Protein AF-A0A1W0WQZ7-F1 (afdb_monomer_lite)

Structure (mmCIF, N/CA/C/O backbone):
data_AF-A0A1W0WQZ7-F1
#
_entry.id   AF-A0A1W0WQZ7-F1
#
loop_
_atom_site.group_PDB
_atom_site.id
_atom_site.type_symbol
_atom_site.label_atom_id
_atom_site.label_alt_id
_atom_site.label_comp_id
_atom_site.label_asym_id
_atom_site.label_entity_id
_atom_site.label_seq_id
_atom_site.pdbx_PDB_ins_code
_atom_site.Cartn_x
_atom_site.Cartn_y
_atom_site.Cartn_z
_atom_site.occupancy
_atom_site.B_iso_or_equiv
_atom_site.auth_seq_id
_atom_site.auth_comp_id
_atom_site.auth_asym_id
_atom_site.auth_atom_id
_atom_site.pdbx_PDB_model_num
ATOM 1 N N . MET A 1 1 ? 2.143 -2.969 -23.865 1.00 61.56 1 MET A N 1
ATOM 2 C CA . MET A 1 1 ? 1.348 -1.749 -23.591 1.00 61.56 1 MET A CA 1
ATOM 3 C C . MET A 1 1 ? 0.736 -1.686 -22.182 1.00 61.56 1 MET A C 1
ATOM 5 O O . MET A 1 1 ? 0.300 -0.613 -21.810 1.00 61.56 1 MET A O 1
ATOM 9 N N . LEU A 1 2 ? 0.740 -2.755 -21.365 1.00 74.88 2 LEU A N 1
ATOM 10 C CA . LEU A 1 2 ? 0.080 -2.765 -20.039 1.00 74.88 2 LEU A CA 1
ATOM 11 C C . LEU A 1 2 ? 0.814 -1.970 -18.929 1.00 74.88 2 LEU A C 1
ATOM 13 O O . LEU A 1 2 ? 0.192 -1.466 -18.004 1.00 74.88 2 LEU A O 1
ATOM 17 N N . ARG A 1 3 ? 2.144 -1.854 -19.012 1.00 72.06 3 ARG A N 1
ATOM 18 C CA . ARG A 1 3 ? 3.016 -1.301 -17.956 1.00 72.06 3 ARG A CA 1
ATOM 19 C C . ARG A 1 3 ? 2.742 0.160 -17.551 1.00 72.06 3 ARG A C 1
ATOM 21 O O . ARG A 1 3 ? 2.656 0.397 -16.350 1.00 72.06 3 ARG A O 1
ATOM 28 N N . PRO A 1 4 ? 2.558 1.128 -18.473 1.00 79.38 4 PRO A N 1
ATOM 29 C CA . PRO A 1 4 ? 2.225 2.497 -18.074 1.00 79.38 4 PRO A CA 1
ATOM 30 C C . PRO A 1 4 ? 0.891 2.568 -17.319 1.00 79.38 4 PRO A C 1
ATOM 32 O O . PRO A 1 4 ? 0.780 3.326 -16.364 1.00 79.38 4 PRO A O 1
ATOM 35 N N . TRP A 1 5 ? -0.084 1.720 -17.665 1.00 83.56 5 TRP A N 1
ATOM 36 C CA . TRP A 1 5 ? -1.367 1.652 -16.960 1.00 83.56 5 TRP A CA 1
ATOM 37 C C . TRP A 1 5 ? -1.230 1.107 -15.535 1.00 83.56 5 TRP A C 1
ATOM 39 O O . TRP A 1 5 ? -1.883 1.621 -14.632 1.00 83.56 5 TRP A O 1
ATOM 49 N N . LEU A 1 6 ? -0.340 0.130 -15.309 1.00 82.44 6 LEU A N 1
ATOM 50 C CA . LEU A 1 6 ? -0.005 -0.338 -13.956 1.00 82.44 6 LEU A CA 1
ATOM 51 C C . LEU A 1 6 ? 0.662 0.768 -13.126 1.00 82.44 6 LEU A C 1
ATOM 53 O O . LEU A 1 6 ? 0.350 0.920 -11.948 1.00 82.44 6 LEU A O 1
ATOM 57 N N . GLY A 1 7 ? 1.541 1.562 -13.745 1.00 82.88 7 GLY A N 1
ATOM 58 C CA . GLY A 1 7 ? 2.180 2.703 -13.088 1.00 82.88 7 GLY A CA 1
ATOM 59 C C . GLY A 1 7 ? 1.180 3.797 -12.702 1.00 82.88 7 GLY A C 1
ATOM 60 O O . GLY A 1 7 ? 1.189 4.264 -11.567 1.00 82.88 7 GLY A O 1
ATOM 61 N N . VAL A 1 8 ? 0.260 4.148 -13.607 1.00 86.38 8 VAL A N 1
ATOM 62 C CA . VAL A 1 8 ? -0.817 5.116 -13.333 1.00 86.38 8 VAL A CA 1
ATOM 63 C C . VAL A 1 8 ? -1.744 4.609 -12.227 1.00 86.38 8 VAL A C 1
ATOM 65 O O . VAL A 1 8 ? -2.039 5.358 -11.298 1.00 86.38 8 VAL A O 1
ATOM 68 N N . ALA A 1 9 ? -2.155 3.338 -12.279 1.00 85.56 9 ALA A N 1
ATOM 69 C CA . ALA A 1 9 ? -2.968 2.731 -11.227 1.00 85.56 9 ALA A CA 1
ATOM 70 C C . ALA A 1 9 ? -2.259 2.799 -9.865 1.00 85.56 9 ALA A C 1
ATOM 72 O O . ALA A 1 9 ? -2.866 3.233 -8.888 1.00 85.56 9 ALA A O 1
ATOM 73 N N . SER A 1 10 ? -0.966 2.456 -9.814 1.00 86.50 10 SER A N 1
ATOM 74 C CA . SER A 1 10 ? -0.136 2.572 -8.607 1.00 86.50 10 SER A CA 1
ATOM 75 C C . SER A 1 10 ? -0.176 3.993 -8.037 1.00 86.50 10 SER A C 1
ATOM 77 O O . SER A 1 10 ? -0.495 4.162 -6.866 1.00 86.50 10 SER A O 1
ATOM 79 N N . CYS A 1 11 ? 0.053 5.024 -8.860 1.00 88.00 11 CYS A N 1
ATOM 80 C CA . CYS A 1 11 ? -0.008 6.419 -8.410 1.00 88.00 11 CYS A CA 1
ATOM 81 C C . CYS A 1 11 ? -1.376 6.792 -7.823 1.00 88.00 11 CYS A C 1
ATOM 83 O O . CYS A 1 11 ? -1.436 7.391 -6.752 1.00 88.00 11 CYS A O 1
ATOM 85 N N . VAL A 1 12 ? -2.468 6.430 -8.503 1.00 89.81 12 VAL A N 1
ATOM 86 C CA . VAL A 1 12 ? -3.832 6.765 -8.064 1.00 89.81 12 VAL A CA 1
ATOM 87 C C . VAL A 1 12 ? -4.140 6.121 -6.713 1.00 89.81 12 VAL A C 1
ATOM 89 O O . VAL A 1 12 ? -4.547 6.813 -5.781 1.00 89.81 12 VAL A O 1
ATOM 92 N N . PHE A 1 13 ? -3.894 4.818 -6.568 1.00 87.56 13 PHE A N 1
ATOM 93 C CA . PHE A 1 13 ? -4.146 4.111 -5.310 1.00 87.56 13 PHE A CA 1
ATOM 94 C C . PHE A 1 13 ? -3.215 4.565 -4.177 1.00 87.56 13 PHE A C 1
ATOM 96 O O . PHE A 1 13 ? -3.649 4.615 -3.029 1.00 87.56 13 PHE A O 1
ATOM 103 N N . CYS A 1 14 ? -1.975 4.966 -4.474 1.00 88.38 14 CYS A N 1
ATOM 104 C CA . CYS A 1 14 ? -1.080 5.546 -3.472 1.00 88.38 14 CYS A CA 1
ATOM 105 C C . CYS A 1 14 ? -1.545 6.925 -2.988 1.00 88.38 14 CYS A C 1
ATOM 107 O O . CYS A 1 14 ? -1.425 7.207 -1.802 1.00 88.38 14 CYS A O 1
ATOM 109 N N . ILE A 1 15 ? -2.120 7.766 -3.855 1.00 89.75 15 ILE A N 1
ATOM 110 C CA . ILE A 1 15 ? -2.715 9.046 -3.430 1.00 89.75 15 ILE A CA 1
ATOM 111 C C . ILE A 1 15 ? -3.891 8.795 -2.483 1.00 89.75 15 ILE A C 1
ATOM 113 O O . ILE A 1 15 ? -3.979 9.435 -1.436 1.00 89.75 15 ILE A O 1
ATOM 117 N N . PHE A 1 16 ? -4.758 7.830 -2.807 1.00 86.62 16 PHE A N 1
ATOM 118 C CA . PHE A 1 16 ? -5.830 7.423 -1.899 1.00 86.62 16 PHE A CA 1
ATOM 119 C C . PHE A 1 16 ? -5.281 6.916 -0.563 1.00 86.62 16 PHE A C 1
ATOM 121 O O . PHE A 1 16 ? -5.781 7.337 0.476 1.00 86.62 16 PHE A O 1
ATOM 128 N N . ALA A 1 17 ? -4.234 6.086 -0.576 1.00 85.50 17 ALA A N 1
ATOM 129 C CA . ALA A 1 17 ? -3.579 5.617 0.643 1.00 85.50 17 ALA A CA 1
ATOM 130 C C . ALA A 1 17 ? -3.025 6.779 1.488 1.00 85.50 17 ALA A C 1
ATOM 132 O O . ALA A 1 17 ? -3.243 6.799 2.691 1.00 85.50 17 ALA A O 1
ATOM 133 N N . ILE A 1 18 ? -2.394 7.793 0.881 1.00 88.00 18 ILE A N 1
ATOM 134 C CA . ILE A 1 18 ? -1.886 8.974 1.606 1.00 88.00 18 ILE A CA 1
ATOM 135 C C . ILE A 1 18 ? -3.021 9.743 2.275 1.00 88.00 18 ILE A C 1
ATOM 137 O O . ILE A 1 18 ? -2.941 10.030 3.465 1.00 88.00 18 ILE A O 1
ATOM 141 N N . ILE A 1 19 ? -4.073 10.080 1.521 1.00 85.94 19 ILE A N 1
ATOM 142 C CA . ILE A 1 19 ? -5.228 10.808 2.068 1.00 85.94 19 ILE A CA 1
ATOM 143 C C . ILE A 1 19 ? -5.808 10.026 3.245 1.00 85.94 19 ILE A C 1
ATOM 145 O O . ILE A 1 19 ? -6.142 10.598 4.278 1.00 85.94 19 ILE A O 1
ATOM 149 N N . PHE A 1 20 ? -5.885 8.709 3.094 1.00 81.44 20 PHE A N 1
ATOM 150 C CA . PHE A 1 20 ? -6.435 7.820 4.091 1.00 81.44 20 PHE A CA 1
ATOM 151 C C . PHE A 1 20 ? -5.609 7.755 5.381 1.00 81.44 20 PHE A C 1
ATOM 153 O O . PHE A 1 20 ? -6.155 8.009 6.451 1.00 81.44 20 PHE A O 1
ATOM 160 N N . GLU A 1 21 ? -4.310 7.463 5.290 1.00 79.50 21 GLU A N 1
ATOM 161 C CA . GLU A 1 21 ? -3.409 7.414 6.454 1.00 79.50 21 GLU A CA 1
ATOM 162 C C . GLU A 1 21 ? -3.330 8.794 7.134 1.00 79.50 21 GLU A C 1
ATOM 164 O O . GLU A 1 21 ? -3.328 8.896 8.352 1.00 79.50 21 GLU A O 1
ATOM 169 N N . VAL A 1 22 ? -3.374 9.901 6.382 1.00 82.81 22 VAL A N 1
ATOM 170 C CA . VAL A 1 22 ? -3.427 11.245 6.990 1.00 82.81 22 VAL A CA 1
ATOM 171 C C . VAL A 1 22 ? -4.729 11.463 7.766 1.00 82.81 22 VAL A C 1
ATOM 173 O O . VAL A 1 22 ? -4.694 11.995 8.875 1.00 82.81 22 VAL A O 1
ATOM 176 N N . LEU A 1 23 ? -5.880 11.055 7.223 1.00 80.19 23 LEU A N 1
ATOM 177 C CA . LEU A 1 23 ? -7.157 11.157 7.935 1.00 80.19 23 LEU A CA 1
ATOM 178 C C . LEU A 1 23 ? -7.147 10.304 9.210 1.00 80.19 23 LEU A C 1
ATOM 180 O O . LEU A 1 23 ? -7.545 10.784 10.271 1.00 80.19 23 LEU A O 1
ATOM 184 N N . VAL A 1 24 ? -6.678 9.058 9.133 1.00 76.06 24 VAL A N 1
ATOM 185 C CA . VAL A 1 24 ? -6.646 8.172 10.301 1.00 76.06 24 VAL A CA 1
ATOM 186 C 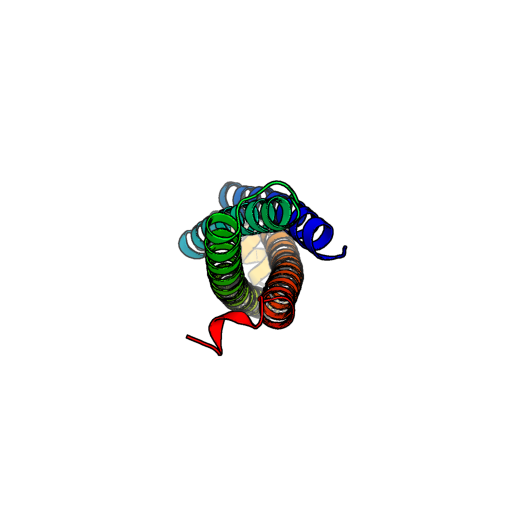C . VAL A 1 24 ? -5.691 8.716 11.372 1.00 76.06 24 VAL A C 1
ATOM 188 O O . VAL A 1 24 ? -6.076 8.796 12.542 1.00 76.06 24 VAL A O 1
ATOM 191 N N . PHE A 1 25 ? -4.519 9.211 10.971 1.00 75.25 25 PHE A N 1
ATOM 192 C CA . PHE A 1 25 ? -3.568 9.881 11.853 1.00 75.25 25 PHE A CA 1
ATOM 193 C C . PHE A 1 25 ? -4.170 11.094 12.579 1.00 75.25 25 PHE A C 1
ATOM 195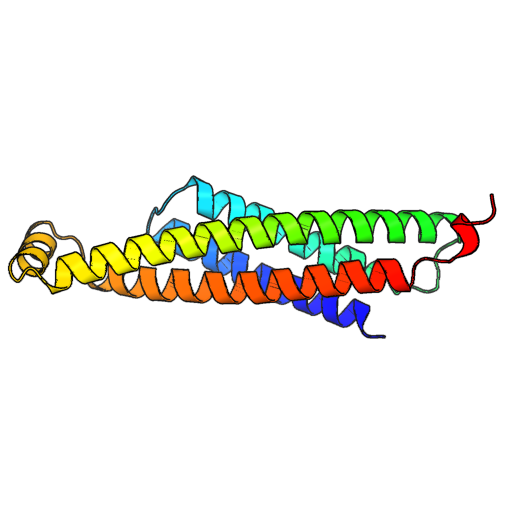 O O . PHE A 1 25 ? -4.068 11.191 13.802 1.00 75.25 25 PHE A O 1
ATOM 202 N N . VAL A 1 26 ? -4.821 12.005 11.845 1.00 73.31 26 VAL A N 1
ATOM 203 C CA . VAL A 1 26 ? -5.364 13.264 12.391 1.00 73.31 26 VAL A CA 1
ATOM 204 C C . VAL A 1 26 ? -6.537 13.024 13.341 1.00 73.31 26 VAL A C 1
ATOM 206 O O . VAL A 1 26 ? -6.639 13.696 14.366 1.00 73.31 26 VAL A O 1
ATOM 209 N N . PHE A 1 27 ? -7.436 12.094 13.008 1.00 69.62 27 PHE A N 1
ATOM 210 C CA . PHE A 1 27 ? -8.687 11.926 13.751 1.00 69.62 27 PHE A CA 1
ATOM 211 C C . PHE A 1 27 ? -8.605 10.922 14.896 1.00 69.62 27 PHE A C 1
ATOM 213 O O . PHE A 1 27 ? -9.347 11.065 15.866 1.00 69.62 27 PHE A O 1
ATOM 220 N N . TYR A 1 28 ? -7.736 9.914 14.803 1.00 66.12 28 TYR A N 1
ATOM 221 C CA . TYR A 1 28 ? -7.774 8.791 15.738 1.00 66.12 28 TYR A CA 1
ATOM 222 C C . TYR A 1 28 ? -6.493 8.597 16.540 1.00 66.12 28 TYR A C 1
ATOM 224 O O . TYR A 1 28 ? -6.514 7.794 17.473 1.00 66.12 28 TYR A O 1
ATOM 232 N N . PHE A 1 29 ? -5.403 9.314 16.217 1.00 62.03 29 PHE A N 1
ATOM 233 C CA . PHE A 1 29 ? -4.104 9.195 16.899 1.00 62.03 29 PHE A CA 1
ATOM 234 C C . PHE A 1 29 ? -3.700 7.724 17.152 1.00 62.03 29 PHE A C 1
ATOM 236 O O . PHE A 1 29 ? -3.087 7.380 18.165 1.00 62.03 29 PHE A O 1
ATOM 243 N N . THR A 1 30 ? -4.086 6.821 16.246 1.00 58.00 30 THR A N 1
ATOM 244 C CA . THR A 1 30 ? -3.814 5.384 16.342 1.00 58.00 30 THR A CA 1
ATOM 245 C C . THR A 1 30 ? -2.348 5.108 16.055 1.00 58.00 30 THR A C 1
ATOM 247 O O . THR A 1 30 ? -1.734 5.879 15.329 1.00 58.00 30 THR A O 1
ATOM 250 N N . PHE A 1 31 ? -1.802 4.018 16.625 1.00 59.03 31 PHE A N 1
ATOM 251 C CA . PHE A 1 31 ? -0.450 3.467 16.399 1.00 59.03 31 PHE A CA 1
ATOM 252 C C . PHE A 1 31 ? 0.429 4.321 15.476 1.00 59.03 31 PHE A C 1
ATOM 254 O O . PHE A 1 31 ? 0.600 3.981 14.305 1.00 59.03 31 PHE A O 1
ATOM 261 N N . LEU A 1 32 ? 0.981 5.416 16.022 1.00 60.06 32 LEU A N 1
ATOM 262 C CA . LEU A 1 32 ? 1.705 6.439 15.257 1.00 60.06 32 LEU A CA 1
ATOM 263 C C . LEU A 1 32 ? 2.691 5.805 14.262 1.00 60.06 32 LEU A C 1
ATOM 265 O O . LEU A 1 32 ? 2.750 6.197 13.105 1.00 60.06 32 LEU A O 1
ATOM 269 N N . GLY A 1 33 ? 3.402 4.756 14.683 1.00 63.50 33 GLY A N 1
ATOM 270 C CA . GLY A 1 33 ? 4.354 4.046 13.832 1.00 63.50 33 GLY A CA 1
ATOM 271 C C . GLY A 1 33 ? 3.758 3.469 12.542 1.00 63.50 33 GLY A C 1
ATOM 272 O O . GLY A 1 33 ? 4.354 3.645 11.485 1.00 63.50 33 GLY A O 1
ATOM 273 N N . LEU A 1 34 ? 2.596 2.805 12.593 1.00 72.31 34 LEU A N 1
ATOM 274 C CA . LEU A 1 34 ? 2.034 2.102 11.432 1.00 72.31 34 LEU A CA 1
ATO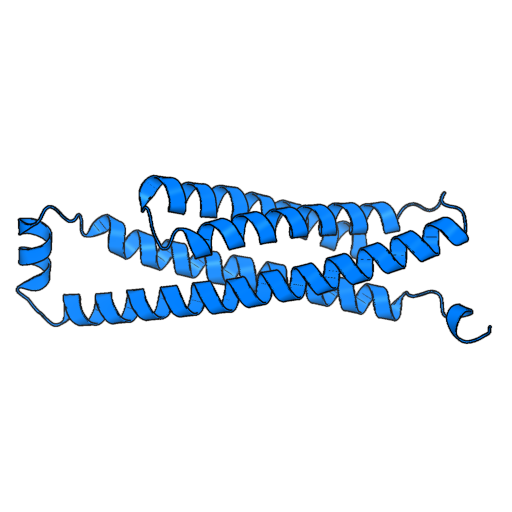M 275 C C . LEU A 1 34 ? 1.606 3.084 10.330 1.00 72.31 34 LEU A C 1
ATOM 277 O O . LEU A 1 34 ? 1.929 2.876 9.166 1.00 72.31 34 LEU A O 1
ATOM 281 N N . GLU A 1 35 ? 0.944 4.175 10.716 1.00 73.25 35 GLU A N 1
ATOM 282 C CA . GLU A 1 35 ? 0.483 5.236 9.805 1.00 73.25 35 GLU A CA 1
ATOM 283 C C . GLU A 1 35 ? 1.670 5.892 9.076 1.00 73.25 35 GLU A C 1
ATOM 285 O O . GLU A 1 35 ? 1.653 6.095 7.860 1.00 73.25 35 GLU A O 1
ATOM 290 N N . PHE A 1 36 ? 2.758 6.161 9.813 1.00 78.00 36 PHE A N 1
ATOM 291 C CA . PHE A 1 36 ? 3.990 6.716 9.250 1.00 78.00 36 PHE A CA 1
ATOM 292 C C . PHE A 1 36 ? 4.649 5.762 8.245 1.00 78.00 36 PHE A C 1
ATOM 294 O O . PHE A 1 36 ? 5.095 6.203 7.182 1.00 78.00 36 PHE A O 1
ATOM 301 N N . PHE A 1 37 ? 4.682 4.455 8.529 1.00 81.25 37 PHE A N 1
ATOM 302 C CA . PHE A 1 37 ? 5.164 3.465 7.561 1.00 81.25 37 PHE A CA 1
ATOM 303 C C . PHE A 1 37 ? 4.260 3.373 6.322 1.00 81.25 37 PHE A C 1
ATOM 305 O O . PHE A 1 37 ? 4.779 3.196 5.218 1.00 81.25 37 PHE A O 1
ATOM 312 N N . GLY A 1 38 ? 2.946 3.568 6.473 1.00 81.56 38 GLY A N 1
ATOM 313 C CA . GLY A 1 38 ? 1.992 3.630 5.360 1.00 81.56 38 GLY A CA 1
ATOM 314 C C . GLY A 1 38 ? 2.253 4.807 4.424 1.00 81.56 38 GLY A C 1
ATOM 315 O O . GLY A 1 38 ? 2.332 4.635 3.206 1.00 81.56 38 GLY A O 1
ATOM 316 N N . LEU A 1 39 ? 2.511 5.986 4.992 1.00 84.75 39 LEU A N 1
ATOM 317 C CA . LEU A 1 39 ? 2.935 7.178 4.253 1.00 84.75 39 LEU A CA 1
ATOM 318 C C . LEU A 1 39 ? 4.227 6.939 3.460 1.00 84.75 39 LEU A C 1
ATOM 320 O O . LEU A 1 39 ? 4.293 7.259 2.271 1.00 84.75 39 LEU A O 1
ATOM 324 N N . ILE A 1 40 ? 5.237 6.327 4.087 1.00 85.50 40 ILE A N 1
ATOM 325 C CA . ILE A 1 40 ? 6.497 5.978 3.415 1.00 85.50 40 ILE A CA 1
ATOM 326 C C . ILE A 1 40 ? 6.233 5.002 2.261 1.00 85.50 40 ILE A C 1
ATOM 328 O O . ILE A 1 40 ? 6.696 5.233 1.142 1.00 85.50 40 ILE A O 1
ATOM 332 N N . ALA A 1 41 ? 5.452 3.944 2.497 1.00 84.12 41 ALA A N 1
ATOM 333 C CA . ALA A 1 41 ? 5.106 2.961 1.473 1.00 84.12 41 ALA A CA 1
ATOM 334 C C . ALA A 1 41 ? 4.392 3.608 0.274 1.00 84.12 41 ALA A C 1
ATOM 336 O O . ALA A 1 41 ? 4.698 3.288 -0.877 1.00 84.12 41 ALA A O 1
ATOM 337 N N . ALA A 1 42 ? 3.491 4.561 0.521 1.00 84.94 42 ALA A N 1
ATOM 338 C CA . ALA A 1 42 ? 2.782 5.270 -0.536 1.00 84.94 42 ALA A CA 1
ATOM 339 C C . ALA A 1 42 ? 3.702 6.180 -1.370 1.00 84.94 42 ALA A C 1
ATOM 341 O O . ALA A 1 42 ? 3.558 6.228 -2.593 1.00 84.94 42 ALA A O 1
ATOM 342 N N . ILE A 1 43 ? 4.694 6.837 -0.756 1.00 86.50 43 ILE A N 1
ATOM 343 C CA . ILE A 1 43 ? 5.714 7.614 -1.485 1.00 86.50 43 ILE A CA 1
ATOM 344 C C . ILE A 1 43 ? 6.511 6.701 -2.426 1.00 86.50 43 ILE A C 1
ATOM 346 O O . ILE A 1 43 ? 6.674 7.016 -3.608 1.00 86.50 43 ILE A O 1
ATOM 350 N N . PHE A 1 44 ? 6.951 5.536 -1.943 1.00 84.50 44 PHE A N 1
ATOM 351 C CA . PHE A 1 44 ? 7.632 4.549 -2.786 1.00 84.50 44 PHE A CA 1
ATOM 352 C C . PHE A 1 44 ? 6.736 4.015 -3.912 1.00 84.50 44 PHE A C 1
ATOM 354 O O . PHE A 1 44 ? 7.219 3.776 -5.018 1.00 84.50 44 PHE A O 1
ATOM 361 N N . GLY A 1 45 ? 5.430 3.890 -3.677 1.00 83.44 45 GLY A N 1
ATOM 362 C CA . GLY A 1 45 ? 4.465 3.505 -4.707 1.00 83.44 45 GLY A CA 1
ATOM 363 C C . GLY A 1 45 ? 4.231 4.569 -5.785 1.00 83.44 45 GLY A C 1
ATOM 364 O O . GLY A 1 45 ? 4.016 4.231 -6.953 1.00 83.44 45 GLY A O 1
ATOM 365 N N . ILE A 1 46 ? 4.352 5.854 -5.440 1.00 86.88 46 ILE A N 1
ATOM 366 C CA . ILE A 1 46 ? 4.371 6.953 -6.418 1.00 86.88 46 ILE A CA 1
ATOM 367 C C . ILE A 1 46 ? 5.659 6.897 -7.249 1.00 86.88 46 ILE A C 1
ATOM 369 O O . ILE A 1 46 ? 5.604 6.987 -8.477 1.00 86.88 46 ILE A O 1
ATOM 373 N N . MET A 1 47 ? 6.816 6.684 -6.610 1.00 85.69 47 MET A N 1
ATOM 374 C CA . MET A 1 47 ? 8.088 6.496 -7.322 1.00 85.69 47 MET A CA 1
ATOM 375 C C . MET A 1 47 ? 8.022 5.307 -8.290 1.00 85.69 47 MET A C 1
ATOM 377 O O . MET A 1 47 ? 8.431 5.437 -9.443 1.00 85.69 47 MET A O 1
ATOM 381 N N . HIS A 1 48 ? 7.442 4.185 -7.853 1.00 85.75 48 HIS A N 1
ATOM 382 C CA . HIS A 1 48 ? 7.163 3.018 -8.692 1.00 85.75 48 HIS A CA 1
ATOM 383 C C . HIS A 1 48 ? 6.327 3.389 -9.925 1.00 85.75 48 HIS A C 1
ATOM 385 O O . HIS A 1 48 ? 6.683 3.035 -11.049 1.00 85.75 48 HIS A O 1
ATOM 391 N N . GLY A 1 49 ? 5.256 4.167 -9.743 1.00 83.69 49 GLY A N 1
ATOM 392 C CA . GLY A 1 49 ? 4.426 4.618 -10.855 1.00 83.69 49 GLY A CA 1
ATOM 393 C C . GLY A 1 49 ? 5.181 5.488 -11.865 1.00 83.69 49 GLY A C 1
ATOM 394 O O . GLY A 1 49 ? 5.091 5.249 -13.073 1.00 83.69 49 GLY A O 1
ATOM 395 N N . PHE A 1 50 ? 5.997 6.437 -11.394 1.00 85.12 50 PHE A N 1
ATOM 396 C CA . PHE A 1 50 ? 6.832 7.269 -12.266 1.00 85.12 50 PHE A CA 1
ATOM 397 C C . PHE A 1 50 ? 7.882 6.457 -13.035 1.00 85.12 50 PHE A C 1
ATOM 399 O O . PHE A 1 50 ? 8.029 6.645 -14.247 1.00 85.12 50 PHE A O 1
ATOM 406 N N . CYS A 1 51 ? 8.577 5.527 -12.373 1.00 82.12 51 CYS A N 1
ATOM 407 C CA . CYS A 1 51 ? 9.527 4.623 -13.026 1.00 82.12 51 CYS A CA 1
ATOM 408 C C . CYS A 1 51 ? 8.844 3.783 -14.120 1.00 82.12 51 CYS A C 1
ATOM 410 O O . CYS A 1 51 ? 9.337 3.728 -15.254 1.00 82.12 51 CYS A O 1
ATOM 412 N N . GLY A 1 52 ? 7.653 3.249 -13.837 1.00 75.50 52 GLY A N 1
ATOM 413 C CA . GLY A 1 52 ? 6.848 2.495 -14.795 1.00 75.50 52 GLY A CA 1
ATOM 414 C C . GLY A 1 52 ? 6.477 3.301 -16.045 1.00 75.50 52 GLY A C 1
ATOM 415 O O . GLY A 1 52 ? 6.566 2.782 -17.159 1.00 75.50 52 GLY A O 1
ATOM 416 N N . MET A 1 53 ? 6.141 4.588 -15.905 1.00 78.62 53 MET A N 1
ATOM 417 C CA . MET A 1 53 ? 5.866 5.459 -17.057 1.00 78.62 53 MET A CA 1
ATOM 418 C C . MET A 1 53 ? 7.127 5.763 -17.877 1.00 78.62 53 MET A C 1
ATOM 420 O O . MET A 1 53 ? 7.084 5.738 -19.110 1.00 78.62 53 MET A O 1
ATOM 424 N N . MET A 1 54 ? 8.263 6.013 -17.216 1.00 75.12 54 MET A N 1
ATOM 425 C CA . MET A 1 54 ? 9.529 6.333 -17.887 1.00 75.12 54 MET A CA 1
ATOM 426 C C . MET A 1 54 ? 10.074 5.163 -18.713 1.00 75.12 54 MET A C 1
ATOM 428 O O . MET A 1 54 ? 10.609 5.386 -19.796 1.00 75.12 54 MET A O 1
ATOM 432 N N . THR A 1 55 ? 9.868 3.918 -18.268 1.00 69.50 55 THR A N 1
ATOM 433 C CA . THR A 1 55 ? 10.284 2.715 -19.019 1.00 69.50 55 THR A CA 1
ATOM 434 C C . THR A 1 55 ? 9.574 2.538 -20.368 1.00 69.50 55 THR A C 1
ATOM 436 O O . THR A 1 55 ? 10.002 1.711 -21.173 1.00 69.50 55 THR A O 1
ATOM 439 N N . SER A 1 56 ? 8.499 3.291 -20.634 1.00 65.50 56 SER A N 1
ATOM 440 C CA . SER A 1 56 ? 7.743 3.223 -21.892 1.00 65.50 56 SER A CA 1
ATOM 441 C C . SER A 1 56 ? 8.245 4.173 -22.988 1.00 65.50 56 SER A C 1
ATOM 443 O O . SER A 1 56 ? 7.800 4.056 -24.130 1.00 65.50 56 SER A O 1
ATOM 445 N N . LYS A 1 57 ? 9.171 5.095 -22.678 1.00 62.88 57 LYS A N 1
ATOM 446 C CA . LYS A 1 57 ? 9.684 6.063 -23.659 1.00 62.88 57 LYS A CA 1
ATOM 447 C C . LYS A 1 57 ? 10.689 5.404 -24.610 1.00 62.88 57 LYS A C 1
ATOM 449 O O . LYS A 1 57 ? 11.690 4.830 -24.184 1.00 62.88 57 LYS A O 1
ATOM 454 N N . ALA A 1 58 ? 10.422 5.508 -25.910 1.00 58.66 58 ALA A N 1
ATOM 455 C CA . ALA A 1 58 ? 11.219 4.886 -26.967 1.00 58.66 58 ALA A CA 1
ATOM 456 C C . ALA A 1 58 ? 12.535 5.632 -27.282 1.00 58.66 58 ALA A C 1
ATOM 458 O O . ALA A 1 58 ? 13.379 5.089 -27.987 1.00 58.66 58 ALA A O 1
ATOM 459 N N . ASP A 1 59 ? 12.777 6.811 -26.711 1.00 63.03 59 ASP A N 1
ATOM 460 C CA . ASP A 1 59 ? 13.865 7.693 -27.172 1.00 63.03 59 ASP A CA 1
ATOM 461 C C . ASP A 1 59 ? 15.177 7.574 -26.370 1.00 63.03 59 ASP A C 1
ATOM 463 O O . ASP A 1 59 ? 16.124 8.325 -26.586 1.00 63.03 59 ASP A O 1
ATOM 467 N N . CYS A 1 60 ? 15.269 6.639 -25.418 1.00 63.91 60 CYS A N 1
ATOM 468 C CA . CYS A 1 60 ? 16.452 6.501 -24.560 1.00 63.91 60 CYS A CA 1
ATOM 469 C C . CYS A 1 60 ? 17.546 5.616 -25.187 1.00 63.91 60 CYS A C 1
ATOM 471 O O . CYS A 1 60 ? 17.238 4.568 -25.765 1.00 63.91 60 CYS A O 1
ATOM 473 N N . SER A 1 61 ? 18.820 5.985 -24.980 1.00 74.25 61 SER A N 1
ATOM 474 C CA . SER A 1 61 ? 19.992 5.181 -25.367 1.00 74.25 61 SER A CA 1
ATOM 475 C C . SER A 1 61 ? 20.006 3.807 -24.671 1.00 74.25 61 SER A C 1
ATOM 477 O O . SER A 1 61 ? 19.400 3.619 -23.612 1.00 74.25 61 SER A O 1
ATOM 479 N N . PHE A 1 62 ? 20.700 2.822 -25.254 1.00 69.25 62 PHE A N 1
ATOM 480 C CA . PHE A 1 62 ? 20.708 1.433 -24.767 1.00 69.25 62 PHE A CA 1
ATOM 481 C C . PHE A 1 62 ? 21.159 1.302 -23.301 1.00 69.25 62 PHE A C 1
ATOM 483 O O . PHE A 1 62 ? 20.507 0.621 -22.508 1.00 69.25 62 PHE A O 1
ATOM 490 N N . GLN A 1 63 ? 22.231 2.004 -22.926 1.00 74.31 63 GLN A N 1
ATOM 491 C CA . GLN A 1 63 ? 22.779 1.985 -21.568 1.00 74.31 63 GLN A CA 1
ATOM 492 C C . GLN A 1 63 ? 21.816 2.639 -20.564 1.00 74.31 63 GLN A C 1
ATOM 494 O O . GLN A 1 63 ? 21.559 2.089 -19.495 1.00 74.31 63 GLN A O 1
ATOM 499 N N . THR A 1 64 ? 21.181 3.754 -20.944 1.00 75.50 64 THR A N 1
ATOM 500 C CA . THR A 1 64 ? 20.155 4.414 -20.125 1.00 75.50 64 THR A CA 1
ATOM 501 C C . THR A 1 64 ? 18.930 3.518 -19.926 1.00 75.50 64 THR A C 1
ATOM 503 O O . THR A 1 64 ? 18.399 3.452 -18.819 1.00 75.50 64 THR A O 1
ATOM 506 N N . ARG A 1 65 ? 18.511 2.754 -20.946 1.00 71.25 65 ARG A N 1
ATOM 507 C CA . ARG A 1 65 ? 17.411 1.786 -20.806 1.00 71.25 65 ARG A CA 1
ATOM 508 C C . ARG A 1 65 ? 17.734 0.705 -19.774 1.00 71.25 65 ARG A C 1
ATOM 510 O O . ARG A 1 65 ? 16.900 0.454 -18.913 1.00 71.25 65 ARG A O 1
ATOM 517 N N . GLN A 1 66 ? 18.921 0.095 -19.805 1.00 73.12 66 GLN A N 1
ATOM 518 C CA . GLN A 1 66 ? 19.293 -0.951 -18.838 1.00 73.12 66 GLN A CA 1
ATOM 519 C C . GLN A 1 66 ? 19.214 -0.465 -17.383 1.00 73.12 66 GLN A C 1
ATOM 521 O O . GLN A 1 66 ? 18.623 -1.149 -16.542 1.00 73.12 66 GLN A O 1
ATOM 526 N N . THR A 1 67 ? 19.732 0.734 -17.100 1.00 78.12 67 THR A N 1
ATOM 527 C CA . THR A 1 67 ? 19.660 1.340 -15.763 1.00 78.12 67 THR A CA 1
ATOM 528 C C . THR A 1 67 ? 18.216 1.621 -15.353 1.00 78.12 67 THR A C 1
ATOM 530 O O . THR A 1 67 ? 17.825 1.279 -14.240 1.00 78.12 67 THR A O 1
ATOM 533 N N . ILE A 1 68 ? 17.390 2.159 -16.258 1.00 78.94 68 ILE A N 1
ATOM 534 C CA . ILE A 1 68 ? 15.965 2.412 -15.991 1.00 78.94 68 ILE A CA 1
ATOM 535 C C . ILE A 1 68 ? 15.224 1.102 -15.667 1.00 78.94 68 ILE A C 1
ATOM 537 O O . ILE A 1 68 ? 14.439 1.065 -14.724 1.00 78.94 68 ILE A O 1
ATOM 541 N N . PHE A 1 69 ? 15.495 0.008 -16.389 1.00 77.31 69 PHE A N 1
ATOM 542 C CA . PHE A 1 69 ? 14.892 -1.302 -16.106 1.00 77.31 69 PHE A CA 1
ATOM 543 C C . PHE A 1 69 ? 15.327 -1.883 -14.754 1.00 77.31 69 PHE A C 1
ATOM 545 O O . PHE A 1 69 ? 14.512 -2.512 -14.078 1.00 77.31 69 PHE A O 1
ATOM 552 N N . LEU A 1 70 ? 16.593 -1.696 -14.363 1.00 81.69 70 LEU A N 1
ATOM 553 C CA . LEU A 1 70 ? 17.096 -2.143 -13.063 1.00 81.69 70 LEU A CA 1
ATOM 554 C C . LEU A 1 70 ? 16.460 -1.348 -11.920 1.00 81.69 70 LEU A C 1
ATOM 556 O O . LEU A 1 70 ? 15.984 -1.950 -10.962 1.00 81.69 70 LEU A O 1
ATOM 560 N N . VAL A 1 71 ? 16.414 -0.018 -12.039 1.00 84.12 71 VAL A N 1
ATOM 561 C CA . VAL A 1 71 ? 15.782 0.858 -11.043 1.00 84.12 71 VAL A CA 1
ATOM 562 C C . VAL A 1 71 ? 14.300 0.524 -10.908 1.00 84.12 71 VAL A C 1
ATOM 564 O O . VAL A 1 71 ? 13.831 0.324 -9.793 1.00 84.12 71 VAL A O 1
ATOM 567 N N . ASP A 1 72 ? 13.579 0.373 -12.021 1.00 82.19 72 ASP A N 1
ATOM 568 C CA . ASP A 1 72 ? 12.155 0.034 -11.991 1.00 82.19 72 ASP A CA 1
ATOM 569 C C . ASP A 1 72 ? 11.903 -1.326 -11.325 1.00 82.19 72 ASP A C 1
ATOM 571 O O . ASP A 1 72 ? 10.981 -1.468 -10.527 1.00 82.19 72 ASP A O 1
ATOM 575 N N . PHE A 1 73 ? 12.753 -2.326 -11.582 1.00 83.00 73 PHE A N 1
ATOM 576 C CA . PHE A 1 73 ? 12.672 -3.617 -10.900 1.00 83.00 73 PHE A CA 1
ATOM 577 C C . PHE A 1 73 ? 12.919 -3.494 -9.390 1.00 83.00 73 PHE A C 1
ATOM 579 O O . PHE A 1 73 ? 12.104 -3.979 -8.608 1.00 83.00 73 PHE A O 1
ATOM 586 N N . THR A 1 74 ? 13.994 -2.823 -8.974 1.00 85.25 74 THR A N 1
ATOM 587 C CA . THR A 1 74 ? 14.325 -2.649 -7.551 1.00 85.25 74 THR A CA 1
ATOM 588 C C . THR A 1 74 ? 13.230 -1.887 -6.810 1.00 85.25 74 THR A C 1
ATOM 590 O O . THR A 1 74 ? 12.814 -2.312 -5.734 1.00 85.25 74 THR A O 1
ATOM 593 N N . VAL A 1 75 ? 12.706 -0.811 -7.403 1.00 87.44 75 VAL A N 1
ATOM 594 C CA . VAL A 1 75 ? 11.612 -0.020 -6.824 1.00 87.44 75 VAL A CA 1
ATOM 595 C C . VAL A 1 75 ? 10.319 -0.837 -6.753 1.00 87.44 75 VAL A C 1
ATOM 597 O O . VAL A 1 75 ? 9.661 -0.819 -5.718 1.00 87.44 75 VAL A O 1
ATOM 600 N N . SER A 1 76 ? 9.985 -1.618 -7.788 1.00 84.69 76 SER A N 1
ATOM 601 C CA . SER A 1 76 ? 8.806 -2.505 -7.776 1.00 84.69 76 SER A CA 1
ATOM 602 C C . SER A 1 76 ? 8.884 -3.554 -6.664 1.00 84.69 76 SER A C 1
ATOM 604 O O . SER A 1 76 ? 7.905 -3.803 -5.967 1.00 84.69 76 SER A O 1
ATOM 606 N N . VAL A 1 77 ? 10.057 -4.170 -6.484 1.00 86.50 77 VAL A N 1
ATOM 607 C CA . VAL A 1 77 ? 10.284 -5.191 -5.453 1.00 86.50 77 VAL A CA 1
ATOM 608 C C . VAL A 1 77 ? 10.225 -4.576 -4.056 1.00 86.50 77 VAL A C 1
ATOM 610 O O . VAL A 1 77 ? 9.535 -5.104 -3.186 1.00 86.50 77 VAL A O 1
ATOM 613 N N . LEU A 1 78 ? 10.899 -3.443 -3.842 1.00 87.38 78 LEU A N 1
ATOM 614 C CA . LEU A 1 78 ? 10.868 -2.730 -2.566 1.00 87.38 78 LEU A CA 1
ATOM 615 C C . LEU A 1 78 ? 9.437 -2.304 -2.205 1.00 87.38 78 LEU A C 1
ATOM 617 O O . LEU A 1 78 ? 8.987 -2.525 -1.082 1.00 87.38 78 LEU A O 1
ATOM 621 N N . PHE A 1 79 ? 8.699 -1.768 -3.177 1.00 87.69 79 PHE A N 1
ATOM 622 C CA . PHE A 1 79 ? 7.306 -1.379 -3.002 1.00 87.69 79 PHE A CA 1
ATOM 623 C C . PHE A 1 79 ? 6.396 -2.577 -2.700 1.00 87.69 79 PHE A C 1
ATOM 625 O O . PHE A 1 79 ? 5.512 -2.470 -1.849 1.00 87.69 79 PHE A O 1
ATOM 632 N N . ALA A 1 80 ? 6.635 -3.735 -3.325 1.00 87.19 80 ALA A N 1
ATOM 633 C CA . ALA A 1 80 ? 5.913 -4.963 -3.006 1.00 87.19 80 ALA A CA 1
ATOM 634 C C . ALA A 1 80 ? 6.154 -5.397 -1.550 1.00 87.19 80 ALA A C 1
ATOM 636 O O . ALA A 1 80 ? 5.197 -5.697 -0.840 1.00 87.19 80 ALA A O 1
ATOM 637 N N . PHE A 1 81 ? 7.403 -5.368 -1.069 1.00 88.75 81 PHE A N 1
ATOM 638 C CA . PHE A 1 81 ? 7.710 -5.690 0.329 1.00 88.75 81 PHE A CA 1
ATOM 639 C C . PHE A 1 81 ? 7.076 -4.705 1.313 1.00 88.75 81 PHE A C 1
ATOM 641 O O . PHE A 1 81 ? 6.496 -5.134 2.308 1.00 88.75 81 PHE A O 1
ATOM 648 N N . MET A 1 82 ? 7.135 -3.402 1.030 1.00 87.19 82 MET A N 1
ATOM 649 C CA . MET A 1 82 ? 6.510 -2.382 1.876 1.00 87.19 82 MET A CA 1
ATOM 650 C C . MET A 1 82 ? 4.986 -2.525 1.906 1.00 87.19 82 MET A C 1
ATOM 652 O O . MET A 1 82 ? 4.395 -2.532 2.982 1.00 87.19 82 MET A O 1
ATOM 656 N N . SER A 1 83 ? 4.352 -2.723 0.747 1.00 85.94 83 SER A N 1
ATOM 657 C CA . SER A 1 83 ? 2.902 -2.937 0.651 1.00 85.94 83 SER A CA 1
ATOM 658 C C . SER A 1 83 ? 2.467 -4.206 1.382 1.00 85.94 83 SER A C 1
ATOM 660 O O . SER A 1 83 ? 1.444 -4.202 2.058 1.00 85.94 83 SER A O 1
ATOM 662 N N . PHE A 1 84 ? 3.258 -5.280 1.300 1.00 88.69 84 PHE A N 1
ATOM 663 C CA . PHE A 1 84 ? 3.000 -6.512 2.043 1.00 88.69 84 PHE A CA 1
ATOM 664 C C . PHE A 1 84 ? 3.168 -6.327 3.556 1.00 88.69 84 PHE A C 1
ATOM 666 O O . PHE A 1 84 ? 2.333 -6.786 4.330 1.00 88.69 84 PHE A O 1
ATOM 673 N N . GLY A 1 85 ? 4.213 -5.617 3.991 1.00 86.81 85 GLY A N 1
ATOM 674 C CA . GLY A 1 85 ? 4.408 -5.271 5.399 1.00 86.81 85 GLY A CA 1
ATOM 675 C C . GLY A 1 85 ? 3.232 -4.465 5.955 1.00 86.81 85 GLY A C 1
ATOM 676 O O . GLY A 1 85 ? 2.701 -4.797 7.015 1.00 86.81 85 GLY A O 1
ATOM 677 N N . MET A 1 86 ? 2.764 -3.471 5.196 1.00 88.38 86 MET A N 1
ATOM 678 C CA . MET A 1 86 ? 1.588 -2.669 5.542 1.00 88.38 86 MET A CA 1
ATOM 679 C C . MET A 1 86 ? 0.296 -3.483 5.529 1.00 88.38 86 MET A C 1
ATOM 681 O O . MET A 1 86 ? -0.530 -3.327 6.426 1.00 88.38 86 MET 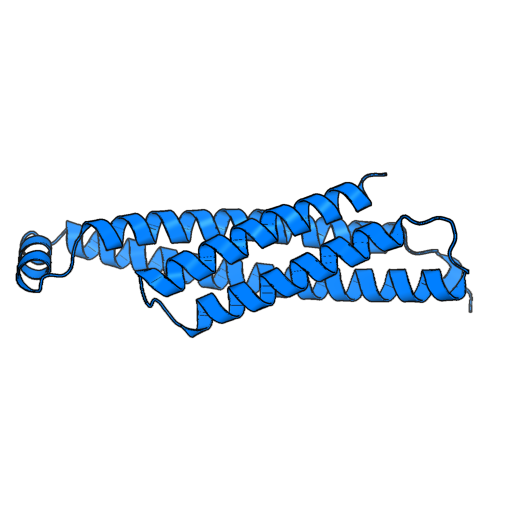A O 1
ATOM 685 N N . LEU A 1 87 ? 0.130 -4.401 4.577 1.00 88.75 87 LEU A N 1
ATOM 686 C CA . LEU A 1 87 ? -0.996 -5.328 4.549 1.00 88.75 87 LEU A CA 1
ATOM 687 C C . LEU A 1 87 ? -1.052 -6.176 5.826 1.00 88.75 87 LEU A C 1
ATOM 689 O O . LEU A 1 87 ? -2.084 -6.232 6.490 1.00 88.75 87 LEU A O 1
ATOM 693 N N . CYS A 1 88 ? 0.066 -6.797 6.201 1.00 89.31 88 CYS A N 1
ATOM 694 C CA . CYS A 1 88 ? 0.156 -7.611 7.411 1.00 89.31 88 CYS A CA 1
ATOM 695 C C . CYS A 1 88 ? -0.091 -6.778 8.675 1.00 89.31 88 CYS A C 1
ATOM 697 O O . CYS A 1 88 ? -0.851 -7.189 9.550 1.00 89.31 88 CYS A O 1
ATOM 699 N N . GLY A 1 89 ? 0.512 -5.589 8.759 1.00 86.00 89 GLY A N 1
ATOM 700 C CA . GLY A 1 89 ? 0.350 -4.697 9.903 1.00 86.00 89 GLY A CA 1
ATOM 701 C C . GLY A 1 89 ? -1.076 -4.155 10.051 1.00 86.00 89 GLY A C 1
ATOM 702 O O . GLY A 1 89 ? -1.619 -4.143 11.155 1.00 86.00 89 GLY A O 1
ATOM 703 N N . THR A 1 90 ? -1.724 -3.774 8.947 1.00 85.56 90 THR A N 1
ATOM 704 C CA . THR A 1 90 ? -3.128 -3.327 8.956 1.00 85.56 90 THR A CA 1
ATOM 705 C C . THR A 1 90 ? -4.095 -4.467 9.254 1.00 85.56 90 THR A C 1
ATOM 707 O O . THR A 1 90 ? -5.021 -4.264 10.035 1.00 85.56 90 THR A O 1
ATOM 710 N N . ALA A 1 91 ? -3.861 -5.672 8.725 1.00 85.00 91 ALA A N 1
ATOM 711 C CA . ALA A 1 91 ? -4.669 -6.852 9.033 1.00 85.00 91 ALA A CA 1
ATOM 712 C C . ALA A 1 91 ? -4.565 -7.256 10.515 1.00 85.00 91 ALA A C 1
ATOM 714 O O . ALA A 1 91 ? -5.574 -7.596 11.133 1.00 85.00 91 ALA A O 1
ATOM 715 N N . ALA A 1 92 ? -3.368 -7.170 11.104 1.00 85.75 92 ALA A N 1
ATOM 716 C CA . ALA A 1 92 ? -3.164 -7.398 12.533 1.00 85.75 92 ALA A CA 1
ATOM 717 C C . ALA A 1 92 ? -3.861 -6.330 13.392 1.00 85.75 92 ALA A C 1
ATOM 719 O O . ALA A 1 92 ? -4.523 -6.657 14.373 1.00 85.75 92 ALA A O 1
ATOM 720 N N . ALA A 1 93 ? -3.773 -5.051 13.012 1.00 80.38 93 ALA A N 1
ATOM 721 C CA . ALA A 1 93 ? -4.504 -3.992 13.707 1.00 80.38 93 ALA A CA 1
ATOM 722 C C . ALA A 1 93 ? -6.027 -4.202 13.608 1.00 80.38 93 ALA A C 1
ATOM 724 O O . ALA A 1 93 ? -6.737 -4.097 14.605 1.00 80.38 93 ALA A O 1
ATOM 725 N N . PHE A 1 94 ? -6.526 -4.561 12.422 1.00 82.31 94 PHE A N 1
ATOM 726 C CA . PHE A 1 94 ? -7.938 -4.849 12.179 1.00 82.31 94 PHE A CA 1
ATOM 727 C C . PHE A 1 94 ? -8.457 -6.018 13.029 1.00 82.31 94 PHE A C 1
ATOM 729 O O . PHE A 1 94 ? -9.531 -5.907 13.620 1.00 82.31 94 PHE A O 1
ATOM 736 N N . SER A 1 95 ? -7.696 -7.112 13.151 1.00 81.81 95 SER A N 1
ATOM 737 C CA . SER A 1 95 ? -8.094 -8.259 13.978 1.00 81.81 95 SER A CA 1
ATOM 738 C C . SER A 1 95 ? -8.135 -7.922 15.471 1.00 81.81 95 SER A C 1
ATOM 740 O O . SER A 1 95 ? -9.062 -8.349 16.160 1.00 81.81 95 SER A O 1
ATOM 742 N N . ILE A 1 96 ? -7.202 -7.096 15.960 1.00 82.06 96 ILE A N 1
ATOM 743 C CA . ILE A 1 96 ? -7.226 -6.576 17.335 1.00 82.06 96 ILE A CA 1
ATOM 744 C C . ILE A 1 96 ? -8.483 -5.727 17.560 1.00 82.06 96 ILE A C 1
ATOM 746 O O . ILE A 1 96 ? -9.182 -5.929 18.552 1.00 82.06 96 ILE A O 1
ATOM 750 N N . TYR A 1 97 ? -8.814 -4.817 16.638 1.00 78.06 97 TYR A N 1
ATOM 751 C CA . TYR A 1 97 ? -10.016 -3.989 16.773 1.00 78.06 97 TYR A CA 1
ATOM 752 C C . TYR A 1 97 ? -11.306 -4.816 16.744 1.00 78.06 97 TYR A C 1
ATOM 754 O O . TYR A 1 97 ? -12.194 -4.568 17.557 1.00 78.06 97 TYR A O 1
ATOM 762 N N . LEU A 1 98 ? -11.403 -5.833 15.881 1.00 80.06 98 LEU A N 1
ATOM 763 C CA . LEU A 1 98 ? -12.540 -6.762 15.869 1.00 80.06 98 LEU A CA 1
ATOM 764 C C . LEU A 1 98 ? -12.664 -7.552 17.173 1.00 80.06 98 LEU A C 1
ATOM 766 O O . LEU A 1 98 ? -13.767 -7.715 17.693 1.00 80.06 98 LEU A O 1
ATOM 770 N N . PHE A 1 99 ? -11.544 -8.030 17.713 1.00 80.62 99 PHE A N 1
ATOM 771 C CA . PHE A 1 99 ? -11.528 -8.751 18.980 1.00 80.62 99 PHE A CA 1
ATOM 772 C C . PHE A 1 99 ? -12.015 -7.872 20.138 1.00 80.62 99 PHE A C 1
ATOM 774 O O . PHE A 1 99 ? -12.889 -8.280 20.903 1.00 80.62 99 PHE A O 1
ATOM 781 N N . VAL A 1 100 ? -11.514 -6.637 20.222 1.00 76.25 100 VAL A N 1
ATOM 782 C CA . VAL A 1 100 ? -11.969 -5.659 21.219 1.00 76.25 100 VAL A CA 1
ATOM 783 C C . VAL A 1 100 ? -13.457 -5.340 21.024 1.00 76.25 100 VAL A C 1
ATOM 785 O O . VAL A 1 100 ? -14.197 -5.322 22.004 1.00 76.25 100 VAL A O 1
ATOM 788 N N . ALA A 1 101 ? -13.930 -5.182 19.781 1.00 73.06 101 ALA A N 1
ATOM 789 C CA . ALA A 1 101 ? -15.351 -4.971 19.481 1.00 73.06 101 ALA A CA 1
ATOM 790 C C . ALA A 1 101 ? -16.235 -6.108 20.008 1.00 73.06 101 ALA A C 1
ATOM 792 O O . ALA A 1 101 ? -17.273 -5.859 20.620 1.00 73.06 101 ALA A O 1
ATOM 793 N N . ALA A 1 102 ? -15.816 -7.357 19.785 1.00 75.50 102 ALA A N 1
ATOM 794 C CA . ALA A 1 102 ? -16.540 -8.533 20.248 1.00 75.50 102 ALA A CA 1
ATOM 795 C C . ALA A 1 102 ? -16.597 -8.586 21.783 1.00 75.50 102 ALA A C 1
ATOM 797 O O . ALA A 1 102 ? -17.659 -8.836 22.350 1.00 75.50 102 ALA A O 1
ATOM 798 N N . MET A 1 103 ? -15.490 -8.276 22.466 1.00 73.38 103 MET A N 1
ATOM 799 C CA . MET A 1 103 ? -15.467 -8.210 23.931 1.00 73.38 103 MET A CA 1
ATOM 800 C C . MET A 1 103 ? -16.403 -7.127 24.479 1.00 73.38 103 MET A C 1
ATOM 802 O O . MET A 1 103 ? -17.194 -7.409 25.381 1.00 73.38 103 MET A O 1
ATOM 806 N N . VAL A 1 104 ? -16.386 -5.929 23.887 1.00 70.81 104 VAL A N 1
ATOM 807 C CA . VAL A 1 104 ? -17.297 -4.828 24.243 1.00 70.81 104 VAL A CA 1
ATOM 808 C C . VAL A 1 104 ? -18.761 -5.229 24.022 1.00 70.81 104 VAL A C 1
ATOM 810 O O . VAL A 1 104 ? -19.596 -5.003 24.889 1.00 70.81 104 VAL A O 1
ATOM 813 N N . GLY A 1 105 ? -19.085 -5.876 22.897 1.00 65.94 105 GLY A N 1
ATOM 814 C CA . GLY A 1 105 ? -20.458 -6.282 22.571 1.00 65.94 105 GLY A CA 1
ATOM 815 C C . GLY A 1 105 ? -21.029 -7.385 23.470 1.00 65.94 105 GLY A C 1
ATOM 816 O O . GLY A 1 105 ? -22.241 -7.462 23.651 1.00 65.94 105 GLY A O 1
ATOM 817 N N . THR A 1 106 ? -20.176 -8.228 24.059 1.00 65.94 106 THR A N 1
ATOM 818 C CA . THR A 1 106 ? -20.604 -9.298 24.986 1.00 65.94 106 THR A CA 1
ATOM 819 C C . THR A 1 106 ? -20.806 -8.830 26.427 1.00 65.94 106 THR A C 1
ATOM 821 O O . THR A 1 106 ? -21.353 -9.573 27.241 1.00 65.94 106 THR A O 1
ATOM 824 N N . THR A 1 107 ? -20.387 -7.607 26.762 1.00 60.53 107 THR A N 1
ATOM 825 C CA . THR A 1 107 ? -20.428 -7.083 28.129 1.00 60.53 107 THR A CA 1
ATOM 826 C C . THR A 1 107 ? -21.372 -5.876 28.207 1.00 60.53 107 THR A C 1
ATOM 828 O O . THR A 1 107 ? -21.007 -4.778 27.788 1.00 60.53 107 THR A O 1
ATOM 831 N N . PRO A 1 108 ? -22.594 -6.034 28.758 1.00 57.59 108 PRO A N 1
ATOM 832 C CA . PRO A 1 108 ? -23.642 -5.007 28.689 1.00 57.59 108 PRO A CA 1
ATOM 833 C C . PRO A 1 108 ? -23.242 -3.676 29.346 1.00 57.59 108 PRO A C 1
ATOM 835 O O . PRO A 1 108 ? -23.728 -2.624 28.949 1.00 57.59 108 PRO A O 1
ATOM 838 N N . TYR A 1 109 ? -22.301 -3.704 30.292 1.00 61.06 109 TYR A N 1
ATOM 839 C CA . TYR A 1 109 ? -21.827 -2.512 30.991 1.00 61.06 109 TYR A CA 1
ATOM 840 C C . TYR A 1 109 ? -20.712 -1.762 30.263 1.00 61.06 109 TYR A C 1
ATOM 842 O O . TYR A 1 109 ? -20.444 -0.624 30.620 1.00 61.06 109 TYR A O 1
ATOM 850 N N . VAL A 1 110 ? -20.034 -2.349 29.267 1.00 63.91 110 VAL A N 1
ATOM 851 C CA . VAL A 1 110 ? -18.857 -1.705 28.654 1.00 63.91 110 VAL A CA 1
ATOM 852 C C . VAL A 1 110 ? -19.257 -0.567 27.722 1.00 63.91 110 VAL A C 1
ATOM 854 O O . VAL A 1 110 ? -18.577 0.451 27.706 1.00 63.91 110 VAL A O 1
ATOM 857 N N . LEU A 1 111 ? -20.391 -0.669 27.025 1.00 62.44 111 LEU A N 1
ATOM 858 C CA . LEU A 1 111 ? -20.939 0.457 26.257 1.00 62.44 111 LEU A CA 1
ATOM 859 C C . LEU A 1 111 ? -21.334 1.629 27.166 1.00 62.44 111 LEU A C 1
ATOM 861 O O . LEU A 1 111 ? -21.035 2.778 26.845 1.00 62.44 111 LEU A O 1
ATOM 865 N N . GLU A 1 112 ? -21.940 1.340 28.320 1.00 59.06 112 GLU A N 1
ATOM 866 C CA . GLU A 1 112 ? -22.266 2.353 29.329 1.00 59.06 112 GLU A CA 1
ATOM 867 C C . GLU A 1 112 ? -21.003 2.940 29.968 1.00 59.06 112 GLU A C 1
ATOM 869 O O . GLU A 1 112 ? -20.924 4.148 30.154 1.00 59.06 112 GLU A O 1
ATOM 874 N N . LEU A 1 113 ? -19.978 2.120 30.225 1.00 60.66 113 LEU A N 1
ATOM 875 C CA . LEU A 1 113 ? -18.685 2.556 30.752 1.00 60.66 113 LEU A CA 1
ATOM 876 C C . LEU A 1 113 ? -17.938 3.446 29.746 1.00 60.66 113 LEU A C 1
ATOM 878 O O . LEU A 1 113 ? -17.395 4.480 30.121 1.00 60.66 113 LEU A O 1
ATOM 882 N N . MET A 1 114 ? -17.934 3.081 28.459 1.00 61.03 114 MET A N 1
ATOM 883 C CA . MET A 1 114 ? -17.340 3.883 27.382 1.00 61.03 114 MET A CA 1
ATOM 884 C C . MET A 1 114 ? -18.071 5.220 27.221 1.00 61.03 114 MET A C 1
ATOM 886 O O . MET A 1 114 ? -17.414 6.250 27.073 1.00 61.03 114 MET A O 1
ATOM 890 N N . ALA A 1 115 ? -19.403 5.226 27.340 1.00 62.03 115 ALA A N 1
ATOM 891 C CA . ALA A 1 115 ? -20.190 6.455 27.398 1.00 62.03 115 ALA A CA 1
ATOM 892 C C . ALA A 1 115 ? -19.872 7.291 28.655 1.00 62.03 115 ALA A C 1
ATOM 894 O O . ALA A 1 115 ? -19.748 8.511 28.553 1.00 62.03 115 ALA A O 1
ATOM 895 N N . LEU A 1 116 ? -19.665 6.650 29.815 1.00 63.78 116 LEU A N 1
ATOM 896 C CA . LEU A 1 116 ? -19.304 7.300 31.083 1.00 63.78 116 LEU A CA 1
ATOM 897 C C . LEU A 1 116 ? -17.926 7.979 31.022 1.00 63.78 116 LEU A C 1
ATOM 899 O O . LEU A 1 116 ? -17.744 9.063 31.568 1.00 63.78 116 LEU A O 1
ATOM 903 N N . PHE A 1 117 ? -16.964 7.362 30.330 1.00 60.16 117 PHE A N 1
ATOM 904 C CA . PHE A 1 117 ? -15.629 7.924 30.090 1.00 60.16 117 PHE A CA 1
ATOM 905 C C . PHE A 1 117 ? -15.580 8.907 28.909 1.00 60.16 117 PHE A C 1
ATOM 907 O O . PHE A 1 117 ? -14.505 9.398 28.569 1.00 60.16 117 PHE A O 1
ATOM 914 N N . GLY A 1 118 ? -16.720 9.199 28.271 1.00 56.56 118 GLY A N 1
ATOM 915 C CA . GLY A 1 118 ? -16.789 10.105 27.124 1.00 56.56 118 GLY A CA 1
ATOM 916 C C . GLY A 1 118 ? -16.055 9.589 25.883 1.00 56.56 118 GLY A C 1
ATOM 917 O O . GLY A 1 118 ? -15.740 10.377 24.994 1.00 56.56 118 GLY A O 1
ATOM 918 N N . ILE A 1 119 ? -15.772 8.283 25.809 1.00 59.94 119 ILE A N 1
ATOM 919 C CA . ILE A 1 119 ? -15.163 7.646 24.641 1.00 59.94 119 ILE A CA 1
ATOM 920 C C . ILE A 1 119 ? -16.280 7.445 23.612 1.00 59.94 119 ILE A C 1
ATOM 922 O O . ILE A 1 119 ? -17.175 6.623 23.835 1.00 59.94 119 ILE A O 1
ATOM 926 N N . PRO A 1 120 ? -16.281 8.169 22.481 1.00 59.12 120 PRO A N 1
ATOM 927 C CA . PRO A 1 120 ? -17.382 8.067 21.546 1.00 59.12 120 PRO A CA 1
ATOM 928 C C . PRO A 1 120 ? -17.311 6.701 20.839 1.00 59.12 120 PRO A C 1
ATOM 930 O O . PRO A 1 120 ? -16.285 6.312 20.285 1.00 59.12 120 PRO A O 1
ATOM 933 N N . VAL A 1 121 ? -18.414 5.948 20.862 1.00 59.72 121 VAL A N 1
ATOM 934 C CA . VAL A 1 121 ? -18.505 4.580 20.305 1.00 59.72 121 VAL A CA 1
ATOM 935 C C . VAL A 1 121 ? -18.456 4.583 18.768 1.00 59.72 121 VAL A C 1
ATOM 937 O O . VAL A 1 121 ? -17.904 3.674 18.149 1.00 59.72 121 VAL A O 1
ATOM 940 N N . VAL A 1 122 ? -18.977 5.644 18.142 1.00 60.22 122 VAL A N 1
ATOM 941 C CA . VAL A 1 122 ? -18.951 5.863 16.684 1.00 60.22 122 VAL A CA 1
ATOM 942 C C . VAL A 1 122 ? -17.520 5.822 16.101 1.00 60.22 122 VAL A C 1
ATOM 944 O O . VAL A 1 122 ? -17.324 5.069 15.148 1.00 60.22 122 VAL A O 1
ATOM 947 N N . PRO A 1 123 ? -16.512 6.510 16.683 1.00 65.94 123 PRO A N 1
ATOM 948 C CA . PRO A 1 123 ? -15.099 6.412 16.320 1.00 65.94 123 PRO A CA 1
ATOM 949 C C . PRO A 1 123 ? -14.538 4.994 16.194 1.00 65.94 123 PRO A C 1
ATOM 951 O O . PRO A 1 123 ? -13.635 4.747 15.400 1.00 65.94 123 PRO A O 1
ATOM 954 N N . PHE A 1 124 ? -15.030 4.056 17.001 1.00 67.25 124 PHE A N 1
ATOM 955 C CA . PHE A 1 124 ? -14.458 2.717 17.064 1.00 67.25 124 PHE A CA 1
ATOM 956 C C . PHE A 1 124 ? -14.934 1.830 15.903 1.00 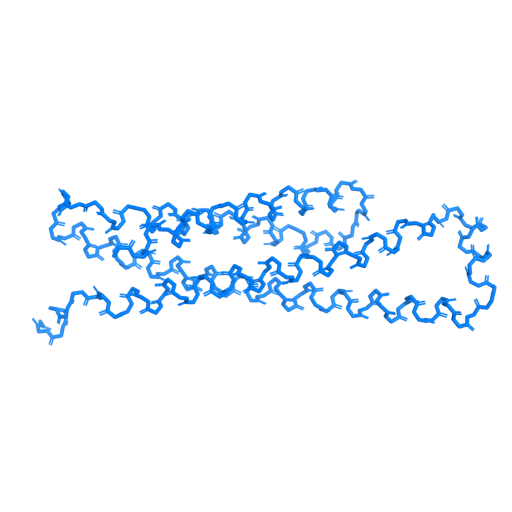67.25 124 PHE A C 1
ATOM 958 O O . PHE A 1 124 ? -14.137 1.137 15.272 1.00 67.25 124 PHE A O 1
ATOM 965 N N . LEU A 1 125 ? -16.223 1.904 15.554 1.00 72.06 125 LEU A N 1
ATOM 966 C CA . LEU A 1 125 ? -16.767 1.213 14.378 1.00 72.06 125 LEU A CA 1
ATOM 967 C C . LEU A 1 125 ? -16.244 1.816 13.070 1.00 72.06 125 LEU A C 1
ATOM 969 O O . LEU A 1 125 ? -15.940 1.079 12.129 1.00 72.06 125 LEU A O 1
ATOM 973 N N . THR A 1 126 ? -16.086 3.142 13.014 1.00 74.38 126 THR A N 1
ATOM 974 C CA . THR A 1 126 ? -15.456 3.799 11.865 1.00 74.38 126 THR A CA 1
ATOM 975 C C . THR A 1 126 ? -13.995 3.385 11.731 1.00 74.38 126 THR A C 1
ATOM 977 O O . THR A 1 126 ? -13.578 3.085 10.620 1.00 74.38 126 THR A O 1
ATOM 980 N N . LEU A 1 127 ? -13.233 3.252 12.823 1.00 74.94 127 LEU A N 1
ATOM 981 C CA . LEU A 1 127 ? -11.859 2.731 12.792 1.00 74.94 127 LEU A CA 1
ATOM 982 C C . LEU A 1 127 ? -11.749 1.323 12.200 1.00 74.94 127 LEU A C 1
ATOM 984 O O . LEU A 1 127 ? -10.850 1.068 11.399 1.00 74.94 127 LEU A O 1
ATOM 988 N N . ILE A 1 128 ? -12.665 0.417 12.550 1.00 80.25 128 ILE A N 1
ATOM 989 C CA . ILE A 1 128 ? -12.704 -0.942 11.987 1.00 80.25 128 ILE A CA 1
ATOM 990 C C . ILE A 1 128 ? -12.945 -0.880 10.477 1.00 80.25 128 ILE A C 1
ATOM 992 O O . ILE A 1 128 ? -12.186 -1.471 9.708 1.00 80.25 128 ILE A O 1
ATOM 996 N N . ALA A 1 129 ? -13.962 -0.130 10.041 1.00 79.69 129 ALA A N 1
ATOM 997 C CA . ALA A 1 129 ? -14.265 0.040 8.620 1.00 79.69 129 ALA A CA 1
ATOM 998 C C . ALA A 1 129 ? -13.082 0.661 7.862 1.00 79.69 129 ALA A C 1
ATOM 10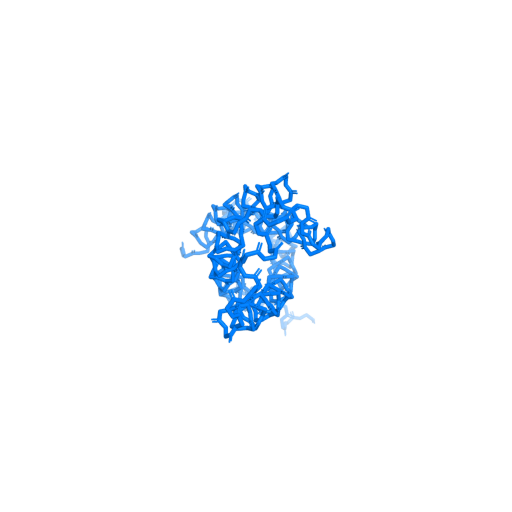00 O O . ALA A 1 129 ? -12.728 0.216 6.768 1.00 79.69 129 ALA A O 1
ATOM 1001 N N . LEU A 1 130 ? -12.430 1.645 8.480 1.00 81.31 130 LEU A N 1
ATOM 1002 C CA . LEU A 1 130 ? -11.271 2.316 7.927 1.00 81.31 130 LEU A CA 1
ATOM 1003 C C . LEU A 1 130 ? -10.082 1.344 7.776 1.00 81.31 130 LEU A C 1
ATOM 1005 O O . LEU A 1 130 ? -9.514 1.218 6.690 1.00 81.31 130 LEU A O 1
ATOM 1009 N N . LYS A 1 131 ? -9.729 0.584 8.815 1.00 82.62 131 LYS A N 1
ATOM 1010 C CA . LYS A 1 131 ? -8.633 -0.394 8.719 1.00 82.62 131 LYS A CA 1
ATOM 1011 C C . LYS A 1 131 ? -8.935 -1.519 7.731 1.00 82.62 131 LYS A C 1
ATOM 1013 O O . LYS A 1 131 ? -8.039 -1.894 6.981 1.00 82.62 131 LYS A O 1
ATOM 1018 N N . GLY A 1 132 ? -10.185 -1.975 7.644 1.00 82.94 132 GLY A N 1
ATOM 1019 C CA . GLY A 1 132 ? -10.611 -2.932 6.620 1.00 82.94 132 GLY A CA 1
ATOM 1020 C C . GLY A 1 132 ? -10.430 -2.393 5.196 1.00 82.94 132 GLY A C 1
ATOM 1021 O O . GLY A 1 132 ? -9.907 -3.095 4.330 1.00 82.94 132 GLY A O 1
ATOM 1022 N N . PHE A 1 133 ? -10.785 -1.128 4.950 1.00 84.50 133 PHE A N 1
ATOM 1023 C CA . PHE A 1 133 ? -10.553 -0.484 3.654 1.00 84.50 133 PHE A CA 1
ATOM 1024 C C . PHE A 1 133 ? -9.058 -0.358 3.329 1.00 84.50 133 PHE A C 1
ATOM 1026 O O . PHE A 1 133 ? -8.645 -0.699 2.220 1.00 84.50 133 PHE A O 1
ATOM 1033 N N . ALA A 1 134 ? -8.232 0.049 4.299 1.00 82.44 134 ALA A N 1
ATOM 1034 C CA . ALA A 1 134 ? -6.781 0.119 4.125 1.00 82.44 134 ALA A CA 1
ATOM 1035 C C . ALA A 1 134 ? -6.189 -1.240 3.717 1.00 82.44 134 ALA A C 1
ATOM 1037 O O . ALA A 1 134 ? -5.391 -1.311 2.785 1.00 82.44 134 ALA A O 1
ATOM 1038 N N . THR A 1 135 ? -6.635 -2.336 4.342 1.00 86.19 135 THR A N 1
ATOM 1039 C CA . THR A 1 135 ? -6.230 -3.700 3.969 1.00 86.19 135 THR A CA 1
ATOM 1040 C C . THR A 1 135 ? -6.532 -3.994 2.496 1.00 86.19 135 THR A C 1
ATOM 1042 O O . THR A 1 135 ? -5.661 -4.490 1.783 1.00 86.19 135 THR A O 1
ATOM 1045 N N . VAL A 1 136 ? -7.720 -3.633 1.998 1.00 89.19 136 VAL A N 1
ATOM 1046 C CA . VAL A 1 136 ? -8.082 -3.821 0.580 1.00 89.19 136 VAL A CA 1
ATOM 1047 C C . VAL A 1 136 ? -7.175 -3.002 -0.342 1.00 89.19 136 VAL A C 1
ATOM 1049 O O . VAL A 1 136 ? -6.680 -3.529 -1.340 1.00 89.19 136 VAL A O 1
ATOM 1052 N N . VAL A 1 137 ? -6.906 -1.740 0.001 1.00 88.19 137 VAL A N 1
ATOM 1053 C CA . VAL A 1 137 ? -6.002 -0.876 -0.776 1.00 88.19 137 VAL A CA 1
ATOM 1054 C C . VAL A 1 137 ? -4.600 -1.486 -0.852 1.00 88.19 137 VAL A C 1
ATOM 1056 O O . VAL A 1 137 ? -4.046 -1.601 -1.946 1.00 88.19 137 VAL A O 1
ATOM 1059 N N . TYR A 1 138 ? -4.045 -1.960 0.267 1.00 86.81 138 TYR A N 1
ATOM 1060 C CA . TYR A 1 138 ? -2.717 -2.578 0.282 1.00 86.81 138 TYR A CA 1
ATOM 1061 C C . TYR A 1 138 ? -2.661 -3.928 -0.453 1.00 86.81 138 TYR A C 1
ATOM 1063 O O . TYR A 1 138 ? -1.637 -4.224 -1.069 1.00 86.81 138 TYR A O 1
ATOM 1071 N N . ILE A 1 139 ? -3.748 -4.714 -0.492 1.00 90.62 139 ILE A N 1
ATOM 1072 C CA . ILE A 1 139 ? -3.841 -5.925 -1.338 1.00 90.62 139 ILE A CA 1
ATOM 1073 C C . ILE A 1 139 ? -3.733 -5.567 -2.823 1.00 90.62 139 ILE A C 1
ATOM 1075 O O . ILE A 1 139 ? -3.007 -6.226 -3.577 1.00 90.62 139 ILE A O 1
ATOM 1079 N N . ILE A 1 140 ? -4.449 -4.526 -3.254 1.00 88.88 140 ILE A N 1
ATOM 1080 C CA . ILE A 1 140 ? -4.420 -4.060 -4.645 1.00 88.88 140 ILE A CA 1
ATOM 1081 C C . ILE A 1 140 ? -3.018 -3.550 -4.987 1.00 88.88 140 ILE A C 1
ATOM 1083 O O . ILE A 1 140 ? -2.440 -3.983 -5.984 1.00 88.88 140 ILE A O 1
ATOM 1087 N N . LEU A 1 141 ? -2.443 -2.689 -4.141 1.00 87.94 141 LEU A N 1
ATOM 1088 C CA . LEU A 1 141 ? -1.097 -2.145 -4.336 1.00 87.94 141 LEU A CA 1
ATOM 1089 C C . LEU A 1 141 ? -0.035 -3.248 -4.402 1.00 87.94 141 LEU A C 1
ATOM 1091 O O . LEU A 1 141 ? 0.797 -3.239 -5.310 1.00 87.94 141 LEU A O 1
ATOM 1095 N N . PHE A 1 142 ? -0.111 -4.246 -3.518 1.00 89.94 142 PHE A N 1
ATOM 1096 C CA . PHE A 1 142 ? 0.770 -5.411 -3.550 1.00 89.94 142 PHE A CA 1
ATOM 1097 C C . PHE A 1 142 ? 0.637 -6.195 -4.864 1.00 89.94 142 PHE A C 1
ATOM 1099 O O . PHE A 1 142 ? 1.638 -6.511 -5.507 1.00 89.94 142 PHE A O 1
ATOM 1106 N N . SER A 1 143 ? -0.595 -6.455 -5.309 1.00 89.12 143 SER A N 1
ATOM 1107 C CA . SER A 1 143 ? -0.861 -7.188 -6.554 1.00 89.12 143 SER A CA 1
ATOM 1108 C C . SER A 1 143 ? -0.312 -6.452 -7.782 1.00 89.12 143 SER A C 1
ATOM 1110 O O . SER A 1 143 ? 0.310 -7.066 -8.651 1.00 89.12 143 SER A O 1
ATOM 1112 N N . VAL A 1 144 ? -0.487 -5.127 -7.837 1.00 87.94 144 VAL A N 1
ATOM 1113 C CA . VAL A 1 144 ? 0.049 -4.267 -8.905 1.00 87.94 144 VAL A CA 1
ATOM 1114 C C . VAL A 1 144 ? 1.579 -4.255 -8.888 1.00 87.94 144 VAL A C 1
ATOM 1116 O O . VAL A 1 144 ? 2.195 -4.400 -9.946 1.00 87.94 144 VAL A O 1
ATOM 1119 N N . ALA A 1 145 ? 2.197 -4.143 -7.710 1.00 85.75 145 ALA A N 1
ATOM 1120 C CA . ALA A 1 145 ? 3.650 -4.150 -7.553 1.00 85.75 145 ALA A CA 1
ATOM 1121 C C . ALA A 1 145 ? 4.275 -5.476 -8.017 1.00 85.75 145 ALA A C 1
ATOM 1123 O O . ALA A 1 145 ? 5.247 -5.486 -8.774 1.00 85.75 145 ALA A O 1
ATOM 1124 N N . VAL A 1 146 ? 3.679 -6.610 -7.631 1.00 88.12 146 VAL A N 1
ATOM 1125 C CA . VAL A 1 146 ? 4.125 -7.939 -8.076 1.00 88.12 146 VAL A CA 1
ATOM 1126 C C . VAL A 1 146 ? 3.937 -8.096 -9.585 1.00 88.12 146 VAL A C 1
ATOM 1128 O O . VAL A 1 146 ? 4.851 -8.558 -10.271 1.00 88.12 146 VAL A O 1
ATOM 1131 N N . ALA A 1 147 ? 2.794 -7.675 -10.137 1.00 85.62 147 ALA A N 1
ATOM 1132 C CA . ALA A 1 147 ? 2.548 -7.728 -11.577 1.00 85.62 147 ALA A CA 1
ATOM 1133 C C . ALA A 1 147 ? 3.573 -6.898 -12.370 1.00 85.62 147 ALA A C 1
ATOM 1135 O O . ALA A 1 147 ? 4.075 -7.356 -13.403 1.00 85.62 147 ALA A O 1
ATOM 1136 N N . ALA A 1 148 ? 3.937 -5.714 -11.870 1.00 79.62 148 ALA A N 1
ATOM 1137 C CA . ALA A 1 148 ? 4.983 -4.876 -12.446 1.00 79.62 148 ALA A CA 1
ATOM 1138 C C . ALA A 1 148 ? 6.366 -5.546 -12.357 1.00 79.62 148 ALA A C 1
ATOM 1140 O O . ALA A 1 148 ? 7.040 -5.692 -13.378 1.00 79.62 148 ALA A O 1
ATOM 1141 N N . ALA A 1 149 ? 6.751 -6.070 -11.190 1.00 80.75 149 ALA A N 1
ATOM 1142 C CA . ALA A 1 149 ? 8.025 -6.769 -11.006 1.00 80.75 149 ALA A CA 1
ATOM 1143 C C . ALA A 1 149 ? 8.163 -8.006 -11.919 1.00 80.75 149 ALA A C 1
ATOM 1145 O O . ALA A 1 149 ? 9.206 -8.218 -12.548 1.00 80.75 149 ALA A O 1
ATOM 1146 N N . VAL A 1 150 ? 7.100 -8.807 -12.054 1.00 84.94 150 VAL A N 1
ATOM 1147 C CA . VAL A 1 150 ? 7.069 -9.983 -12.941 1.00 84.94 150 VAL A CA 1
ATOM 1148 C C . VAL A 1 150 ? 7.136 -9.566 -14.412 1.00 84.94 150 VAL A C 1
ATOM 1150 O O . VAL A 1 150 ? 7.885 -10.167 -15.187 1.00 84.94 150 VAL A O 1
ATOM 1153 N N . SER A 1 151 ? 6.401 -8.522 -14.804 1.00 79.81 151 SER A N 1
ATOM 1154 C CA . SER A 1 151 ? 6.464 -7.947 -16.153 1.00 79.81 151 SER A CA 1
ATOM 1155 C C . SER A 1 151 ? 7.879 -7.470 -16.498 1.00 79.81 151 SER A C 1
ATOM 1157 O O . SER A 1 151 ? 8.372 -7.729 -17.597 1.00 79.81 151 SER A O 1
ATOM 1159 N N . ASN A 1 152 ? 8.577 -6.853 -15.543 1.00 74.56 152 ASN A N 1
ATOM 1160 C CA . ASN A 1 152 ? 9.947 -6.367 -15.717 1.00 74.56 152 ASN A CA 1
ATOM 1161 C C . ASN A 1 152 ? 10.940 -7.502 -15.921 1.00 74.56 152 ASN A C 1
ATOM 1163 O O . ASN A 1 152 ? 11.827 -7.397 -16.765 1.00 74.56 152 ASN A O 1
ATOM 1167 N N . ARG A 1 153 ? 10.769 -8.606 -15.187 1.00 72.44 153 ARG A N 1
ATOM 1168 C CA . ARG A 1 153 ? 11.594 -9.804 -15.358 1.00 72.44 153 ARG A CA 1
ATOM 1169 C C . ARG A 1 153 ? 11.394 -10.437 -16.736 1.00 72.44 153 ARG A C 1
ATOM 1171 O O . ARG A 1 153 ? 12.378 -10.817 -17.359 1.00 72.44 153 ARG A O 1
ATOM 1178 N N . ARG A 1 154 ? 10.147 -10.540 -17.211 1.00 71.44 154 ARG A N 1
ATOM 1179 C CA . ARG A 1 154 ? 9.822 -11.132 -18.525 1.00 71.44 154 ARG A CA 1
ATOM 1180 C C . ARG A 1 154 ? 10.305 -10.279 -19.697 1.00 71.44 154 ARG A C 1
ATOM 1182 O O . ARG A 1 154 ? 10.732 -10.825 -20.701 1.00 71.44 154 ARG A O 1
ATOM 1189 N N . ASN A 1 155 ? 10.243 -8.957 -19.558 1.00 67.56 155 ASN A N 1
ATOM 1190 C CA . ASN A 1 155 ? 10.626 -8.008 -20.607 1.00 67.56 155 ASN A CA 1
ATOM 1191 C C . ASN A 1 155 ? 12.077 -7.522 -20.482 1.00 67.56 155 ASN A C 1
ATOM 1193 O O . ASN A 1 155 ? 12.468 -6.573 -21.165 1.00 67.56 155 ASN A O 1
ATOM 1197 N N . ARG A 1 156 ? 12.874 -8.120 -19.587 1.00 63.66 156 ARG A N 1
ATOM 1198 C CA . ARG A 1 156 ? 14.284 -7.764 -19.434 1.00 63.66 156 ARG A CA 1
ATOM 1199 C C . ARG A 1 156 ? 14.993 -8.120 -20.746 1.00 63.66 156 ARG A C 1
ATOM 1201 O O . ARG A 1 156 ? 14.846 -9.252 -21.202 1.00 63.66 156 ARG A O 1
ATOM 1208 N N . PRO A 1 157 ? 15.744 -7.199 -21.374 1.00 58.09 157 PRO A N 1
ATOM 1209 C CA . PRO A 1 157 ? 16.480 -7.532 -22.586 1.00 58.09 157 PRO A CA 1
ATOM 1210 C C . PRO A 1 157 ? 17.419 -8.710 -22.289 1.00 58.09 157 PRO A C 1
ATOM 1212 O O . PRO A 1 157 ? 18.304 -8.603 -21.441 1.00 58.09 157 PRO A O 1
ATOM 1215 N N . HIS A 1 158 ? 17.206 -9.838 -22.975 1.00 50.81 158 HIS A N 1
ATOM 1216 C CA . HIS A 1 158 ? 17.917 -11.113 -22.780 1.00 50.81 158 HIS A CA 1
ATOM 1217 C C . HIS A 1 158 ? 19.436 -11.046 -23.048 1.00 50.81 158 HIS A C 1
ATOM 1219 O O . HIS A 1 158 ? 20.146 -12.022 -22.833 1.00 50.81 158 HIS A O 1
ATOM 1225 N N . PHE A 1 159 ? 19.961 -9.890 -23.453 1.00 48.44 159 PHE A N 1
ATOM 1226 C CA . PHE A 1 159 ? 21.367 -9.682 -23.798 1.00 48.44 159 PHE A CA 1
ATOM 1227 C C . PHE A 1 159 ? 22.330 -9.624 -22.598 1.00 48.44 159 PHE A C 1
ATOM 1229 O O . PHE A 1 159 ? 23.529 -9.525 -22.806 1.00 48.44 159 PHE A O 1
ATOM 1236 N N . ILE A 1 160 ? 21.848 -9.716 -21.352 1.00 48.19 160 ILE A N 1
ATOM 1237 C CA . ILE A 1 160 ? 22.722 -9.826 -20.161 1.00 48.19 160 ILE A CA 1
ATOM 1238 C C . ILE A 1 160 ? 23.208 -11.278 -19.945 1.00 48.19 160 ILE A C 1
ATOM 1240 O O . ILE A 1 160 ? 24.108 -11.512 -19.153 1.00 48.19 160 ILE A O 1
ATOM 1244 N N . ALA A 1 161 ? 22.655 -12.269 -20.656 1.00 40.72 161 ALA A N 1
ATOM 1245 C CA . ALA A 1 161 ? 23.119 -13.660 -20.573 1.00 40.72 161 ALA A CA 1
ATOM 1246 C C . ALA A 1 161 ? 24.309 -13.983 -21.506 1.00 40.72 161 ALA A C 1
ATOM 1248 O O . ALA A 1 161 ? 24.729 -15.135 -21.566 1.00 40.72 161 ALA A O 1
ATOM 1249 N N . VAL A 1 162 ? 24.832 -12.998 -22.248 1.00 37.28 162 VAL A N 1
ATOM 1250 C CA . VAL A 1 162 ? 25.954 -13.170 -23.186 1.00 37.28 162 VAL A CA 1
ATOM 1251 C C . VAL A 1 162 ? 26.942 -12.012 -23.015 1.00 37.28 162 VAL A C 1
ATOM 1253 O O . VAL A 1 162 ? 27.052 -11.142 -23.876 1.00 37.28 162 VAL A O 1
ATOM 1256 N N . ALA A 1 163 ? 27.607 -11.958 -21.864 1.00 36.47 163 ALA A N 1
ATOM 1257 C CA . ALA A 1 163 ? 28.829 -11.187 -21.649 1.00 36.47 163 ALA A CA 1
ATOM 1258 C C . ALA A 1 163 ? 29.664 -11.883 -20.573 1.00 36.47 163 ALA A C 1
ATOM 1260 O O . ALA A 1 163 ? 29.063 -12.265 -19.542 1.00 36.47 163 ALA A O 1
#

Organism: Hypsibius exemplaris (NCBI:txid2072580)

Sequence (163 aa):
MLRPWLGVASCVFCIFAIIFEVLVFVFYFTFLGLEFFGLIAAIFGIMHGFCGMMTSKADCSFQTRQTIFLVDFTVSVLFAFMSFGMLCGTAAAFSIYLFVAAMVGTTPYVLELMALFGIPVVPFLTLIALKGFATVVYIILFSVAVAAAVSNRRNRPHFIAVA

Foldseek 3Di:
DCQLVLLVVLLVLLVVQLVLLVVCCVPPVPPPVLSVLSNVLSVLSNVLSVLSNVLPDPPDDPVVNLVSLVVNLVSLVVSLVSLVVSLVVLVVVLVVLVVVVVVCVVDPCNVVVCVVVVNDPVVSVVSNVSSVVSNVSSVSSNVSSVVSNVVSVVPPPPCVVPD

Radius of gyration: 20.5 Å; chains: 1; bounding box: 52×27×58 Å

Secondary structure (DSSP, 8-state):
--HHHHHHHHHHHHHHHHHHHHHHHHHH---HHHHHHHHHHHHHHHHHHHHHHHTT-TT--HHHHHHHHHHHHHHHHHHHHHHHHHHHHHHHHHHHHHHHHHHHHH-HHHHHHHHHTT--SHHHHHHHHHHHHHHHHHHHHHHHHHHHHHHHHHTS-GGGG--

pLDDT: mean 76.26, std 11.61, range [36.47, 90.62]